Protein AF-B0BZK2-F1 (afdb_monomer_lite)

Organism: Acaryochloris marina (strain MBIC 11017) (NCBI:txid329726)

Structure (mmCIF, N/CA/C/O backbone):
data_AF-B0BZK2-F1
#
_entry.id   AF-B0BZK2-F1
#
loop_
_atom_site.group_PDB
_atom_site.id
_atom_site.type_symbol
_atom_site.label_atom_id
_atom_site.label_alt_id
_atom_site.label_comp_id
_atom_site.label_asym_id
_atom_site.label_entity_id
_atom_site.label_seq_id
_atom_site.pdbx_PDB_ins_code
_atom_site.Cartn_x
_atom_site.Cartn_y
_atom_site.Cartn_z
_atom_site.occupancy
_atom_site.B_iso_or_equiv
_atom_site.auth_seq_id
_atom_site.auth_comp_id
_atom_site.auth_asym_id
_atom_site.auth_atom_id
_atom_site.pdbx_PDB_model_num
ATOM 1 N N . MET A 1 1 ? -12.000 -16.983 17.838 1.00 42.66 1 MET A N 1
ATOM 2 C CA . MET A 1 1 ? -11.966 -15.871 16.867 1.00 42.66 1 MET A CA 1
ATOM 3 C C . MET A 1 1 ? -10.852 -14.934 17.289 1.00 42.66 1 MET A C 1
ATOM 5 O O . MET A 1 1 ? -10.837 -14.593 18.468 1.00 42.66 1 MET A O 1
ATOM 9 N N . PRO A 1 2 ? -9.896 -14.588 16.415 1.00 45.31 2 PRO A N 1
ATOM 10 C CA . PRO A 1 2 ? -8.869 -13.622 16.779 1.00 45.31 2 PRO A CA 1
ATOM 11 C C . PRO A 1 2 ? -9.516 -12.265 17.078 1.00 45.31 2 PRO A C 1
ATOM 13 O O . PRO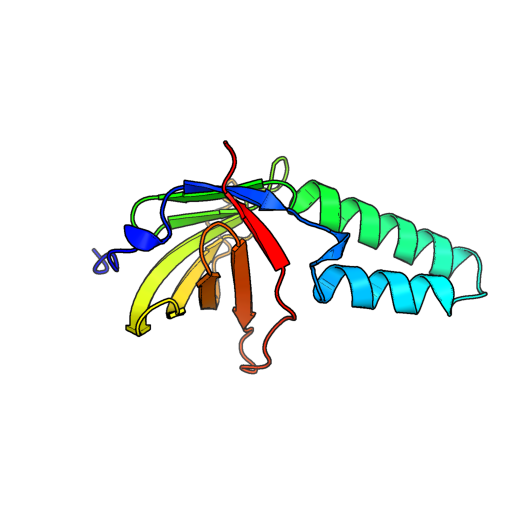 A 1 2 ? -10.497 -11.883 16.436 1.00 45.31 2 PRO A O 1
ATOM 16 N N . SER A 1 3 ? -9.025 -11.576 18.108 1.00 45.91 3 SER A N 1
ATOM 17 C CA . SER A 1 3 ? -9.553 -10.276 18.517 1.00 45.91 3 SER A CA 1
ATOM 18 C C . SER A 1 3 ? -9.327 -9.262 17.402 1.00 45.91 3 SER A C 1
ATOM 20 O O . SER A 1 3 ? -8.184 -8.963 17.073 1.00 45.91 3 SER A O 1
ATOM 22 N N . LYS A 1 4 ? -10.401 -8.715 16.830 1.00 64.50 4 LYS A N 1
ATOM 23 C CA . LYS A 1 4 ? -10.282 -7.619 15.866 1.00 64.50 4 LYS A CA 1
ATOM 24 C C . LYS A 1 4 ? -9.699 -6.402 16.580 1.00 64.50 4 LYS A C 1
ATOM 26 O O . LYS A 1 4 ? -10.274 -5.928 17.561 1.00 64.50 4 LYS A O 1
ATOM 31 N N . VAL A 1 5 ? -8.565 -5.897 16.102 1.00 71.81 5 VAL A N 1
ATOM 32 C CA . VAL A 1 5 ? -8.079 -4.585 16.535 1.00 71.81 5 VAL A CA 1
ATOM 33 C C . VAL A 1 5 ? -9.045 -3.535 15.988 1.00 71.81 5 VAL A C 1
ATOM 35 O O . VAL A 1 5 ? -9.336 -3.530 14.795 1.00 71.81 5 VAL A O 1
ATOM 38 N N . SER A 1 6 ? -9.564 -2.658 16.851 1.00 78.88 6 SER A N 1
ATOM 39 C CA . SER A 1 6 ? -10.412 -1.549 16.401 1.00 78.88 6 SER A CA 1
ATOM 40 C C . SER A 1 6 ? -9.571 -0.548 15.611 1.00 78.88 6 SER A C 1
ATOM 42 O O . SER A 1 6 ? -8.710 0.121 16.181 1.00 78.88 6 SER A O 1
ATOM 44 N N . THR A 1 7 ? -9.822 -0.443 14.307 1.00 83.44 7 THR A N 1
ATOM 45 C CA . THR A 1 7 ? -9.170 0.513 13.402 1.00 83.44 7 THR A CA 1
ATOM 46 C C . THR A 1 7 ? -10.051 1.697 13.052 1.00 83.4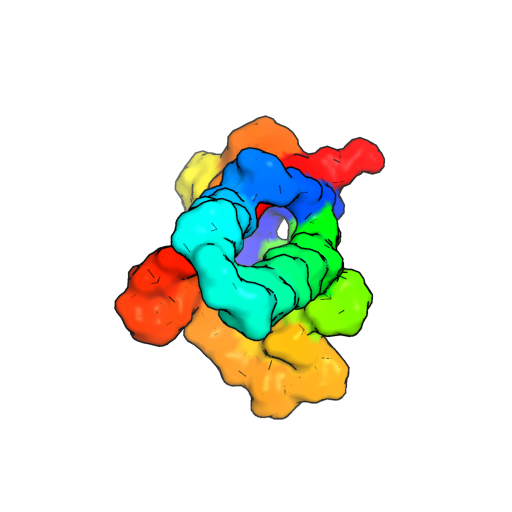4 7 THR A C 1
ATOM 48 O O . THR A 1 7 ? -9.755 2.371 12.082 1.00 83.44 7 THR A O 1
ATOM 51 N N . ALA A 1 8 ? -11.088 2.001 13.839 1.00 89.81 8 ALA A N 1
ATOM 52 C CA . ALA A 1 8 ? -12.116 2.981 13.474 1.00 89.81 8 ALA A CA 1
ATOM 53 C C . ALA A 1 8 ? -11.574 4.338 12.972 1.00 89.81 8 ALA A C 1
ATOM 55 O O . ALA A 1 8 ? -12.182 4.956 12.108 1.00 89.81 8 ALA A O 1
ATOM 56 N N . GLN A 1 9 ? -10.420 4.799 13.473 1.00 91.88 9 GLN A N 1
ATOM 57 C CA . GLN A 1 9 ? -9.791 6.039 12.993 1.00 91.88 9 GLN A CA 1
ATOM 58 C C . GLN A 1 9 ? -9.223 5.953 11.563 1.00 91.88 9 GLN A C 1
ATOM 60 O O . GLN A 1 9 ? -9.094 6.976 10.905 1.00 91.88 9 GLN A O 1
ATOM 65 N N . PHE A 1 10 ? -8.874 4.752 11.103 1.00 94.25 10 PHE A N 1
ATOM 66 C CA . PHE A 1 10 ? -8.369 4.441 9.764 1.00 94.25 10 PHE A CA 1
ATOM 67 C C . PHE A 1 10 ? -9.467 3.953 8.817 1.00 94.25 10 PHE A C 1
ATOM 69 O O . PHE A 1 10 ? -9.177 3.720 7.653 1.00 94.25 10 PHE A O 1
ATOM 76 N N . ASP A 1 11 ? -10.695 3.743 9.295 1.00 94.38 11 ASP A N 1
ATOM 77 C CA . ASP A 1 11 ? -11.759 3.206 8.452 1.00 94.38 11 ASP A CA 1
ATOM 78 C C . ASP A 1 11 ? -12.161 4.235 7.370 1.00 94.38 11 ASP A C 1
ATOM 80 O O . ASP A 1 11 ? -12.320 5.442 7.624 1.00 94.38 11 ASP A O 1
ATOM 84 N N . GLY A 1 12 ? -12.325 3.750 6.141 1.00 95.31 12 GLY A N 1
ATOM 85 C CA . GLY A 1 12 ? -12.628 4.567 4.972 1.00 95.31 12 GLY A CA 1
ATOM 86 C C . GLY A 1 12 ? -12.210 3.919 3.658 1.00 95.31 12 GLY A C 1
ATOM 87 O O . GLY A 1 12 ? -11.537 2.886 3.640 1.00 95.31 12 GLY A O 1
ATOM 88 N N . ASP A 1 13 ? -12.611 4.572 2.575 1.00 96.81 13 ASP A N 1
ATOM 89 C CA . ASP A 1 13 ? -12.144 4.291 1.224 1.00 96.81 13 ASP A CA 1
ATOM 90 C C . ASP A 1 13 ? -11.037 5.291 0.878 1.00 96.81 13 ASP A C 1
ATOM 92 O O . ASP A 1 13 ? -11.081 6.453 1.298 1.00 96.81 13 ASP A O 1
ATOM 96 N N . TYR A 1 14 ? -10.010 4.817 0.184 1.00 97.56 14 TYR A N 1
ATOM 97 C CA . TYR A 1 14 ? -8.806 5.572 -0.103 1.00 97.56 14 TYR A CA 1
ATOM 98 C C . TYR A 1 14 ? -8.353 5.354 -1.546 1.00 97.56 14 TYR A C 1
ATOM 100 O O . TYR A 1 14 ? -8.249 4.217 -2.012 1.00 97.56 14 TYR A O 1
ATOM 108 N N . ASP A 1 15 ? -7.995 6.447 -2.212 1.00 97.19 15 ASP A N 1
ATOM 109 C CA . ASP A 1 15 ? -7.426 6.452 -3.554 1.00 97.19 15 ASP A CA 1
ATOM 110 C C . ASP A 1 15 ? -5.908 6.590 -3.484 1.00 97.19 15 ASP A C 1
ATOM 112 O O . ASP A 1 15 ? -5.369 7.413 -2.733 1.00 97.19 15 ASP A O 1
ATOM 116 N N . LEU A 1 16 ? -5.208 5.781 -4.275 1.00 97.12 16 LEU A N 1
ATOM 117 C CA . LEU A 1 16 ? -3.760 5.859 -4.419 1.00 97.12 16 LEU A CA 1
ATOM 118 C C . LEU A 1 16 ? -3.348 7.240 -4.938 1.00 97.12 16 LEU A C 1
ATOM 120 O O . LEU A 1 16 ? -3.956 7.776 -5.862 1.00 97.12 16 LEU A O 1
ATOM 124 N N . VAL A 1 17 ? -2.258 7.772 -4.388 1.00 97.00 17 VAL A N 1
ATOM 125 C CA . VAL A 1 17 ? -1.595 8.991 -4.862 1.00 97.00 17 VAL A CA 1
ATOM 126 C C . VAL A 1 17 ? -0.204 8.608 -5.375 1.00 97.00 17 VAL A C 1
ATOM 128 O O . VAL A 1 17 ? 0.755 8.556 -4.590 1.00 97.00 17 VAL A O 1
ATOM 131 N N . PRO A 1 18 ? -0.069 8.264 -6.672 1.00 94.88 18 PRO A N 1
ATOM 132 C CA . PRO A 1 18 ? 1.177 7.746 -7.229 1.00 94.88 18 PRO A CA 1
ATOM 133 C C . PRO A 1 18 ? 2.378 8.668 -7.019 1.00 94.88 18 PRO A C 1
ATOM 135 O O . PRO A 1 18 ? 3.459 8.211 -6.651 1.00 94.88 18 PRO A O 1
ATOM 138 N N . GLU A 1 19 ? 2.178 9.970 -7.196 1.00 94.62 19 GLU A N 1
ATOM 139 C CA . GLU A 1 19 ? 3.200 11.007 -7.083 1.00 94.62 19 GLU A CA 1
ATOM 140 C C . GLU A 1 19 ? 3.721 11.210 -5.654 1.00 94.62 19 GLU A C 1
ATOM 142 O O . GLU A 1 19 ? 4.847 11.671 -5.470 1.00 94.62 19 GLU A O 1
ATOM 147 N N . GLU A 1 20 ? 2.935 10.839 -4.641 1.00 95.50 20 GLU A N 1
ATOM 148 C CA . GLU A 1 20 ? 3.344 10.906 -3.235 1.00 95.50 20 GLU A CA 1
ATOM 149 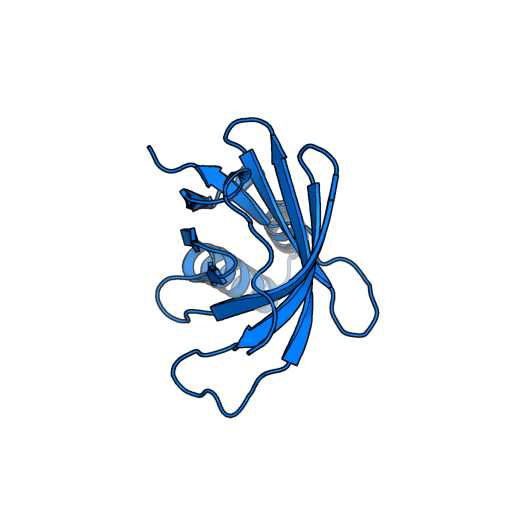C C . GLU A 1 20 ? 3.919 9.582 -2.725 1.00 95.50 20 GLU A C 1
ATOM 151 O O . GLU A 1 20 ? 4.451 9.552 -1.617 1.00 95.50 20 GLU 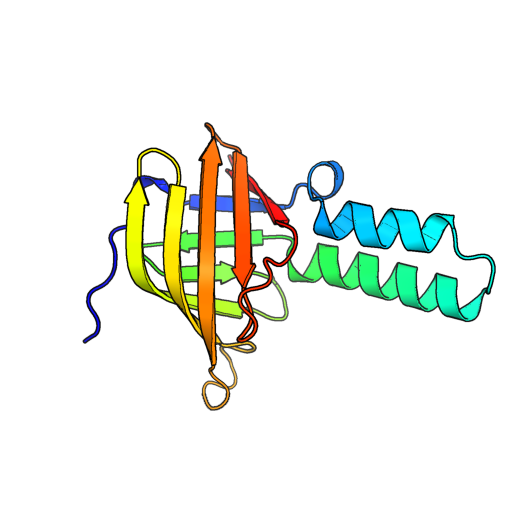A O 1
ATOM 156 N N . SER A 1 21 ? 3.815 8.497 -3.499 1.00 95.56 21 SER A N 1
ATOM 157 C CA . SER A 1 21 ? 4.152 7.137 -3.069 1.00 95.56 21 SER A CA 1
ATOM 158 C C . SER A 1 21 ? 5.634 6.803 -3.303 1.00 95.56 21 SER A C 1
ATOM 160 O O . SER A 1 21 ? 6.040 6.612 -4.456 1.00 95.56 21 SER A O 1
ATOM 162 N N . PRO A 1 22 ? 6.464 6.633 -2.248 1.00 93.62 22 PRO A N 1
ATOM 163 C CA . PRO A 1 22 ? 7.884 6.302 -2.406 1.00 93.62 22 PRO A CA 1
ATOM 164 C C . PRO A 1 22 ? 8.139 5.010 -3.192 1.00 93.62 22 PRO A C 1
ATOM 166 O O . PRO A 1 22 ? 9.077 4.946 -3.991 1.00 93.62 22 PRO A O 1
ATOM 169 N N . SER A 1 23 ? 7.276 3.999 -3.040 1.00 90.75 23 SER A N 1
ATOM 170 C CA . SER A 1 23 ? 7.370 2.744 -3.800 1.00 90.75 23 SER A CA 1
ATOM 171 C C . SER A 1 23 ? 7.281 2.959 -5.310 1.00 90.75 23 SER A C 1
ATOM 173 O O . SER A 1 23 ? 8.024 2.336 -6.070 1.00 90.75 23 SER A O 1
ATOM 175 N N . ILE A 1 24 ? 6.420 3.881 -5.744 1.00 94.00 24 ILE A N 1
ATOM 176 C CA . ILE A 1 24 ? 6.207 4.221 -7.156 1.00 94.00 24 ILE A CA 1
ATOM 177 C C . ILE A 1 24 ? 7.372 5.074 -7.657 1.00 94.00 24 ILE A C 1
ATOM 179 O O . ILE A 1 24 ? 7.979 4.754 -8.683 1.00 94.00 24 ILE A O 1
ATOM 183 N N . ALA A 1 25 ? 7.778 6.084 -6.881 1.00 94.44 25 ALA A N 1
ATOM 184 C CA . ALA A 1 25 ? 8.928 6.930 -7.198 1.00 94.44 25 ALA A CA 1
ATOM 185 C C . ALA A 1 25 ? 10.225 6.118 -7.390 1.00 94.44 25 ALA A C 1
ATOM 187 O O . ALA A 1 25 ? 11.038 6.424 -8.268 1.00 94.44 25 ALA A O 1
ATOM 188 N N . LYS A 1 26 ? 10.414 5.037 -6.621 1.00 93.12 26 LYS A N 1
ATOM 189 C CA . LYS A 1 26 ? 11.565 4.128 -6.746 1.00 93.12 26 LYS A CA 1
ATOM 190 C C . LYS A 1 26 ? 11.599 3.403 -8.092 1.00 93.12 26 LYS A C 1
ATOM 192 O O . LYS A 1 26 ? 12.680 3.235 -8.662 1.00 93.12 26 LYS A O 1
ATOM 197 N N . ILE A 1 27 ? 10.449 2.964 -8.604 1.00 93.12 27 ILE A N 1
ATOM 198 C CA . ILE A 1 27 ? 10.354 2.325 -9.926 1.00 93.12 27 ILE A CA 1
ATOM 199 C C . ILE A 1 27 ? 10.545 3.369 -11.024 1.00 93.12 27 ILE A C 1
ATOM 201 O O . ILE A 1 27 ? 11.348 3.135 -11.926 1.00 93.12 27 ILE A O 1
ATOM 205 N N . GLN A 1 28 ? 9.911 4.538 -10.902 1.00 95.00 28 GLN A N 1
ATOM 206 C CA . GLN A 1 28 ? 10.077 5.650 -11.842 1.00 95.00 28 GLN A CA 1
ATOM 207 C C . GLN A 1 28 ? 11.550 6.068 -11.975 1.00 95.00 28 GLN A C 1
ATOM 209 O O . GLN A 1 28 ? 12.085 6.132 -13.077 1.00 95.00 28 GLN A O 1
ATOM 214 N N . THR A 1 29 ? 12.260 6.224 -10.855 1.00 95.06 29 THR A N 1
ATOM 215 C CA . THR A 1 29 ? 13.695 6.560 -10.856 1.00 95.06 29 THR A CA 1
ATOM 216 C C . THR A 1 29 ? 14.527 5.513 -11.606 1.00 95.06 29 THR A C 1
ATOM 218 O O . THR A 1 29 ? 15.428 5.849 -12.377 1.00 95.06 29 THR A O 1
ATOM 221 N N . LYS A 1 30 ? 14.231 4.219 -11.409 1.00 94.81 30 LYS A N 1
ATOM 222 C CA . LYS A 1 30 ? 14.904 3.133 -12.141 1.00 94.81 30 LYS A CA 1
ATOM 223 C C . LYS A 1 30 ? 14.572 3.167 -13.629 1.00 94.81 30 LYS A C 1
ATOM 225 O O . LYS A 1 30 ? 15.451 2.890 -14.445 1.00 94.81 30 LYS A O 1
ATOM 230 N N . LEU A 1 31 ? 13.324 3.472 -13.972 1.00 94.75 31 LEU A N 1
ATOM 231 C CA . LEU A 1 31 ? 12.863 3.588 -15.347 1.00 94.75 31 LEU A CA 1
ATOM 232 C C . LEU A 1 31 ? 13.607 4.710 -16.081 1.00 94.75 31 LEU A C 1
ATOM 234 O O . LEU A 1 31 ? 14.139 4.479 -17.167 1.00 94.75 31 LEU A O 1
ATOM 238 N N . ASP A 1 32 ? 13.719 5.879 -15.457 1.00 94.88 32 ASP A N 1
ATOM 239 C CA . ASP A 1 32 ? 14.398 7.049 -16.021 1.00 94.88 32 ASP A CA 1
ATOM 240 C C . ASP A 1 32 ? 15.904 6.816 -16.204 1.00 94.88 32 ASP A C 1
ATOM 242 O O . ASP A 1 32 ? 16.490 7.244 -17.197 1.00 94.88 32 ASP A O 1
ATOM 246 N N . ALA A 1 33 ? 16.529 6.065 -15.293 1.00 96.31 33 ALA A N 1
ATOM 247 C CA . ALA A 1 33 ? 17.938 5.686 -15.391 1.00 96.31 33 ALA A CA 1
ATOM 248 C C . ALA A 1 33 ? 18.212 4.550 -16.403 1.00 96.31 33 ALA A C 1
ATOM 250 O O . ALA A 1 33 ? 19.369 4.285 -16.741 1.00 96.31 33 ALA A O 1
ATOM 251 N N . THR A 1 34 ? 17.182 3.840 -16.876 1.00 95.56 34 THR A N 1
ATOM 252 C CA . THR A 1 34 ? 17.346 2.652 -17.723 1.00 95.56 34 THR A CA 1
ATOM 253 C C . THR A 1 34 ? 17.354 3.010 -19.208 1.00 95.56 34 THR A C 1
ATOM 255 O O . THR A 1 34 ? 16.344 3.415 -19.777 1.00 95.56 34 THR A O 1
ATOM 258 N N . THR A 1 35 ? 18.480 2.748 -19.875 1.00 95.50 35 THR A N 1
ATOM 259 C CA . THR A 1 35 ? 18.657 2.968 -21.324 1.00 95.50 35 THR A CA 1
ATOM 260 C C . THR A 1 35 ? 18.377 1.730 -22.184 1.00 95.50 35 THR A C 1
ATOM 262 O O . THR A 1 35 ? 18.212 1.844 -23.395 1.00 95.50 35 THR A O 1
ATOM 265 N N . HIS A 1 36 ? 18.321 0.533 -21.588 1.00 96.75 36 HIS A N 1
ATOM 266 C CA . HIS A 1 36 ? 18.099 -0.717 -22.321 1.00 96.75 36 HIS A CA 1
ATOM 267 C C . HIS A 1 36 ? 16.603 -0.907 -22.657 1.00 96.75 36 HIS A C 1
ATOM 269 O O . HIS A 1 36 ? 15.822 -1.118 -21.724 1.00 96.75 36 HIS A O 1
ATOM 275 N N . PRO A 1 37 ? 16.190 -0.978 -23.942 1.00 95.19 37 PRO A N 1
ATOM 276 C CA . PRO A 1 37 ? 14.776 -0.935 -24.344 1.00 95.19 37 PRO A CA 1
ATOM 277 C C . PRO A 1 37 ? 13.885 -1.976 -23.659 1.00 95.19 37 PRO A C 1
ATOM 279 O O . PRO A 1 37 ? 12.915 -1.623 -23.004 1.00 95.19 37 PRO A O 1
ATOM 282 N N . LYS A 1 38 ? 14.276 -3.257 -23.685 1.00 95.62 38 LYS A N 1
ATOM 283 C CA . LYS A 1 38 ? 13.490 -4.328 -23.045 1.00 95.62 38 LYS A CA 1
ATOM 284 C C . LYS A 1 38 ? 13.355 -4.171 -21.524 1.00 95.62 38 LYS A C 1
ATOM 286 O O . LYS A 1 38 ? 12.346 -4.538 -20.939 1.00 95.62 38 LYS A O 1
ATOM 291 N N . LYS A 1 39 ? 14.388 -3.645 -20.855 1.00 94.38 39 LYS A N 1
ATOM 292 C CA . LYS A 1 39 ? 14.327 -3.416 -19.403 1.00 94.38 39 LYS A CA 1
ATOM 293 C C . LYS A 1 39 ? 13.411 -2.239 -19.094 1.00 94.38 39 LYS A C 1
ATOM 295 O O . LYS A 1 39 ? 12.698 -2.283 -18.102 1.00 94.38 39 LYS A O 1
ATOM 300 N N . ARG A 1 40 ? 13.435 -1.220 -19.954 1.00 96.50 40 ARG A N 1
ATOM 301 C CA . ARG A 1 40 ? 12.552 -0.065 -19.877 1.00 96.50 40 ARG A CA 1
ATOM 302 C C . ARG A 1 40 ? 11.083 -0.481 -20.013 1.00 96.50 40 ARG A C 1
ATOM 304 O O . ARG A 1 40 ? 10.307 -0.185 -19.119 1.00 96.50 40 ARG A O 1
ATOM 311 N N . GLU A 1 41 ? 10.750 -1.259 -21.041 1.00 96.19 41 GLU A N 1
ATOM 312 C CA . GLU A 1 41 ? 9.401 -1.806 -21.267 1.00 96.19 41 GLU A CA 1
ATOM 313 C C . GLU A 1 41 ? 8.898 -2.632 -20.069 1.00 96.19 41 GLU A C 1
ATOM 315 O O . GLU A 1 41 ? 7.767 -2.466 -19.609 1.00 96.19 41 GLU A O 1
ATOM 320 N N . ASN A 1 42 ? 9.762 -3.476 -19.495 1.00 94.44 42 ASN A N 1
ATOM 321 C CA . ASN A 1 42 ? 9.421 -4.239 -18.294 1.00 94.44 42 ASN A CA 1
ATOM 322 C C . ASN A 1 42 ? 9.139 -3.332 -17.083 1.00 94.44 42 ASN A C 1
ATOM 324 O O . ASN A 1 42 ? 8.233 -3.619 -16.306 1.00 94.44 42 ASN A O 1
ATOM 328 N N . LEU A 1 43 ? 9.915 -2.258 -16.901 1.00 95.25 43 LEU A N 1
ATOM 329 C CA . LEU A 1 43 ? 9.718 -1.303 -15.806 1.00 95.25 43 LEU A CA 1
ATOM 330 C C . LEU A 1 43 ? 8.451 -0.462 -16.002 1.00 95.25 43 LEU A C 1
ATOM 332 O O . LEU A 1 43 ? 7.748 -0.227 -15.027 1.00 95.25 43 LEU A O 1
ATOM 336 N N . GLU A 1 44 ? 8.133 -0.060 -17.236 1.00 96.50 44 GLU A N 1
ATOM 337 C CA . GLU A 1 44 ? 6.871 0.615 -17.584 1.00 96.50 44 GLU A CA 1
ATOM 338 C C . GLU A 1 44 ? 5.671 -0.293 -17.292 1.00 96.50 44 GLU A C 1
ATOM 340 O O . GLU A 1 44 ? 4.712 0.127 -16.648 1.00 96.50 44 GLU A O 1
ATOM 345 N N . THR A 1 45 ? 5.756 -1.565 -17.687 1.00 95.00 45 THR A N 1
ATOM 346 C CA . THR A 1 45 ? 4.715 -2.562 -17.404 1.00 95.00 45 THR A CA 1
ATOM 347 C C . THR A 1 45 ? 4.533 -2.762 -15.901 1.00 95.00 45 THR A C 1
ATOM 349 O O . THR A 1 45 ? 3.410 -2.725 -15.408 1.00 95.00 45 THR A O 1
ATOM 352 N N . LEU A 1 46 ? 5.633 -2.927 -15.159 1.00 93.44 46 LEU A N 1
ATOM 353 C CA . LEU A 1 46 ? 5.599 -3.087 -13.707 1.00 93.44 46 LEU A CA 1
ATOM 354 C C . LEU A 1 46 ? 5.000 -1.859 -13.009 1.00 93.44 46 LEU A C 1
ATOM 356 O O . LEU A 1 46 ? 4.205 -2.016 -12.089 1.00 93.44 46 LEU A O 1
ATOM 360 N N . LEU A 1 47 ? 5.371 -0.651 -13.441 1.00 94.88 47 LEU A N 1
ATOM 361 C CA . LEU A 1 47 ? 4.847 0.597 -12.892 1.00 94.88 47 LEU A CA 1
ATOM 362 C C . LEU A 1 47 ? 3.331 0.698 -13.091 1.00 94.88 47 LEU A C 1
ATOM 364 O O . LEU A 1 47 ? 2.608 0.978 -12.139 1.00 94.88 47 LEU A O 1
ATOM 368 N N . ASN A 1 48 ? 2.857 0.420 -14.307 1.00 93.88 48 ASN A N 1
ATOM 369 C CA . ASN A 1 48 ? 1.432 0.458 -14.626 1.00 93.88 48 ASN A CA 1
ATOM 370 C C . ASN A 1 48 ? 0.650 -0.590 -13.829 1.00 93.88 48 ASN A C 1
ATOM 372 O O . ASN A 1 48 ? -0.368 -0.257 -13.233 1.00 93.88 48 ASN A O 1
ATOM 376 N N . LEU A 1 49 ? 1.152 -1.828 -13.757 1.00 91.25 49 LEU A N 1
ATOM 377 C CA . LEU A 1 49 ? 0.540 -2.881 -12.941 1.00 91.25 49 LEU A CA 1
ATOM 378 C C . LEU A 1 49 ? 0.477 -2.478 -11.469 1.00 91.25 49 LEU A C 1
ATOM 380 O O . LEU A 1 49 ? -0.553 -2.637 -10.828 1.00 91.25 49 LEU A O 1
ATOM 384 N N . MET A 1 50 ? 1.555 -1.909 -10.932 1.00 91.25 50 MET A N 1
ATOM 385 C CA . MET A 1 50 ? 1.585 -1.476 -9.542 1.00 91.25 50 MET A CA 1
ATOM 386 C C . MET A 1 50 ? 0.568 -0.362 -9.260 1.00 91.25 50 MET A C 1
ATOM 388 O O . MET A 1 50 ? -0.057 -0.383 -8.206 1.00 91.25 50 MET A O 1
ATOM 392 N N . ILE A 1 51 ? 0.379 0.591 -10.174 1.00 93.56 51 ILE A N 1
ATOM 393 C CA . ILE A 1 51 ? -0.623 1.655 -10.012 1.00 93.56 51 ILE A CA 1
ATOM 394 C C . ILE A 1 51 ? -2.043 1.085 -10.100 1.00 93.56 51 ILE A C 1
ATOM 396 O O . ILE A 1 51 ? -2.865 1.376 -9.234 1.00 93.56 51 ILE A O 1
ATOM 400 N N . GLU A 1 52 ? -2.332 0.257 -11.104 1.00 91.19 52 GLU A N 1
ATOM 401 C CA . GLU A 1 52 ? -3.676 -0.293 -11.317 1.00 91.19 52 GLU A CA 1
ATOM 402 C C . GLU A 1 52 ? -4.092 -1.265 -10.200 1.00 91.19 52 GLU A C 1
ATOM 404 O O . GLU A 1 52 ? -5.180 -1.133 -9.631 1.00 91.19 52 GLU A O 1
ATOM 409 N N . GLU A 1 53 ? -3.206 -2.184 -9.807 1.00 89.69 53 GLU A N 1
ATOM 410 C CA . GLU A 1 53 ? -3.495 -3.182 -8.767 1.00 89.69 53 GLU A CA 1
ATOM 411 C C . GLU A 1 53 ? -3.494 -2.601 -7.350 1.00 89.69 53 GLU A C 1
ATOM 413 O O . GLU A 1 53 ? -3.928 -3.267 -6.420 1.00 89.69 53 GLU A O 1
ATOM 418 N N . ASN A 1 54 ? -3.047 -1.357 -7.153 1.00 92.44 54 ASN A N 1
ATOM 419 C CA . ASN A 1 54 ? -3.081 -0.690 -5.847 1.00 92.44 54 ASN A CA 1
ATOM 420 C C . ASN A 1 54 ? -3.929 0.582 -5.861 1.00 92.44 54 ASN A C 1
ATOM 422 O O . ASN A 1 54 ? -3.832 1.382 -4.938 1.00 92.44 54 ASN A O 1
ATOM 426 N N . LYS A 1 55 ? -4.750 0.790 -6.894 1.00 93.56 55 LYS A N 1
ATOM 427 C CA . LYS A 1 55 ? -5.488 2.041 -7.113 1.00 93.56 55 LYS A CA 1
ATOM 428 C C . LYS A 1 55 ? -6.423 2.418 -5.965 1.00 93.56 55 LYS A C 1
ATOM 430 O O . LYS A 1 55 ? -6.594 3.600 -5.683 1.00 93.56 55 LYS A O 1
ATOM 435 N N . VAL A 1 56 ? -7.025 1.413 -5.334 1.00 94.38 56 VAL A N 1
ATOM 436 C CA . VAL A 1 56 ? -8.024 1.575 -4.277 1.00 94.38 56 VAL A CA 1
ATOM 437 C C . VAL A 1 56 ? -7.607 0.761 -3.065 1.00 94.38 56 VAL A C 1
ATOM 439 O O . VAL A 1 56 ? -7.218 -0.403 -3.191 1.00 94.38 56 VAL A O 1
ATOM 442 N N . LEU A 1 57 ? -7.731 1.373 -1.893 1.00 96.44 57 LEU A N 1
ATOM 443 C CA . LEU A 1 57 ? -7.571 0.728 -0.602 1.00 96.44 57 LEU A CA 1
ATOM 444 C C . LEU A 1 57 ? -8.807 1.017 0.251 1.00 96.44 57 LEU A C 1
ATOM 446 O O . LEU A 1 57 ? -9.211 2.163 0.413 1.00 96.44 57 LEU A O 1
ATOM 450 N N . GLN A 1 58 ? -9.394 -0.020 0.834 1.00 96.00 58 GLN A N 1
ATOM 451 C CA . GLN A 1 58 ? -10.522 0.090 1.753 1.00 96.00 58 GLN A CA 1
ATOM 452 C C . GLN A 1 58 ? -10.136 -0.468 3.119 1.00 96.00 58 GLN A C 1
ATOM 454 O O . GLN A 1 58 ? -9.625 -1.583 3.213 1.00 96.00 58 GLN A O 1
ATOM 459 N N . ILE A 1 59 ? -10.428 0.272 4.188 1.00 95.00 59 ILE A N 1
ATOM 460 C CA . ILE A 1 59 ? -10.269 -0.201 5.567 1.00 95.00 59 ILE A CA 1
ATOM 461 C C . ILE A 1 59 ? -11.632 -0.223 6.245 1.00 95.00 59 ILE A C 1
ATOM 463 O O . ILE A 1 59 ? -12.309 0.801 6.331 1.00 95.00 59 ILE A O 1
ATOM 467 N N . GLN A 1 60 ? -12.030 -1.389 6.750 1.00 92.69 60 GLN A N 1
ATOM 468 C CA . GLN A 1 60 ? -13.264 -1.550 7.514 1.00 92.69 60 GLN A CA 1
ATOM 469 C C . GLN A 1 60 ? -13.069 -2.538 8.659 1.00 92.69 60 GLN A C 1
ATOM 471 O O . GLN A 1 60 ? -12.804 -3.721 8.435 1.00 92.69 60 GLN A O 1
ATOM 476 N N . SER A 1 61 ? -13.274 -2.086 9.901 1.00 89.19 61 SER A N 1
ATOM 477 C CA . SER A 1 61 ? -13.341 -2.972 11.075 1.00 89.19 61 SER A CA 1
ATOM 478 C C . SER A 1 61 ? -12.151 -3.941 11.204 1.00 89.19 61 SER A C 1
ATOM 480 O O . SER A 1 61 ? -12.333 -5.130 11.494 1.00 89.19 61 SER A O 1
ATOM 482 N N . GLY A 1 62 ? -10.934 -3.438 10.982 1.00 89.81 62 GLY A N 1
ATOM 483 C CA . GLY A 1 62 ? -9.693 -4.207 11.080 1.00 89.81 62 GLY A CA 1
ATOM 484 C C . GLY A 1 62 ? -9.387 -5.101 9.875 1.00 89.81 62 GLY A C 1
ATOM 485 O O . GLY A 1 62 ? -8.558 -6.000 9.993 1.00 89.81 62 GLY A O 1
ATOM 486 N N . ILE A 1 63 ? -10.051 -4.882 8.740 1.00 92.62 63 ILE A N 1
ATOM 487 C CA . ILE A 1 63 ? -9.761 -5.540 7.464 1.00 92.62 63 ILE A CA 1
ATOM 488 C C . ILE A 1 63 ? -9.322 -4.466 6.474 1.00 92.62 63 ILE A C 1
ATOM 490 O O . ILE A 1 63 ? -10.030 -3.474 6.305 1.00 92.62 63 ILE A O 1
ATOM 494 N N . ILE A 1 64 ? -8.173 -4.669 5.834 1.00 94.19 64 ILE A N 1
ATOM 495 C CA . ILE A 1 64 ? -7.694 -3.835 4.729 1.00 94.19 64 ILE A CA 1
ATOM 496 C C . ILE A 1 64 ? -7.882 -4.631 3.443 1.00 94.19 64 ILE A C 1
ATOM 498 O O . ILE A 1 64 ? -7.398 -5.757 3.356 1.00 94.19 64 ILE A O 1
ATOM 502 N N . ARG A 1 65 ? -8.554 -4.053 2.452 1.00 94.31 65 ARG A N 1
ATOM 503 C CA . ARG A 1 65 ? -8.636 -4.589 1.094 1.00 94.31 65 ARG A CA 1
ATOM 504 C C . ARG A 1 65 ? -7.903 -3.666 0.151 1.00 94.31 65 ARG A C 1
ATOM 506 O O . ARG A 1 65 ? -8.134 -2.461 0.184 1.00 94.31 65 ARG A O 1
ATOM 513 N N . LEU A 1 66 ? -7.022 -4.230 -0.656 1.00 92.88 66 LEU A N 1
ATOM 514 C CA . LEU A 1 66 ? -6.180 -3.490 -1.581 1.00 92.88 66 LEU A CA 1
ATOM 515 C C . LEU A 1 66 ? -6.346 -4.061 -2.982 1.00 92.88 66 LEU A C 1
ATOM 517 O O . LEU A 1 66 ? -6.263 -5.273 -3.168 1.00 92.88 66 LEU A O 1
ATOM 521 N N . GLY A 1 67 ? -6.557 -3.171 -3.944 1.00 89.12 67 GLY A N 1
ATOM 522 C CA . GLY A 1 67 ? -6.647 -3.515 -5.353 1.00 89.12 67 GLY A CA 1
ATOM 523 C C . GLY A 1 67 ? -8.063 -3.647 -5.889 1.00 89.12 67 GLY A C 1
ATOM 524 O O . GLY A 1 67 ? -9.060 -3.576 -5.167 1.00 89.12 67 GLY A O 1
ATOM 525 N N . THR A 1 68 ? -8.138 -3.764 -7.213 1.00 82.88 68 THR A N 1
ATOM 526 C CA . THR A 1 68 ? -9.396 -3.765 -7.969 1.00 82.88 68 THR A CA 1
ATOM 527 C C . THR A 1 68 ? -9.623 -5.098 -8.672 1.00 82.88 68 THR A C 1
ATOM 529 O O . THR A 1 68 ? -10.687 -5.690 -8.495 1.00 82.88 68 THR A O 1
ATOM 532 N N . THR A 1 69 ? -8.623 -5.583 -9.414 1.00 81.44 69 THR A N 1
ATOM 533 C CA . THR A 1 69 ? -8.661 -6.871 -10.119 1.00 81.44 69 THR A CA 1
ATOM 534 C C . THR A 1 69 ? -8.163 -7.994 -9.217 1.00 81.44 69 THR A C 1
ATOM 536 O O . THR A 1 69 ? -8.921 -8.917 -8.925 1.00 81.44 69 THR A O 1
ATOM 539 N N . LEU A 1 70 ? -6.917 -7.899 -8.741 1.00 82.31 70 LEU A N 1
ATOM 540 C CA . LEU A 1 70 ? -6.348 -8.814 -7.756 1.00 82.31 70 LEU A CA 1
ATOM 541 C C . LEU A 1 70 ? -6.540 -8.212 -6.367 1.00 82.31 70 LEU A C 1
ATOM 543 O O . LEU A 1 70 ? -5.737 -7.406 -5.894 1.00 82.31 70 LEU A O 1
ATOM 547 N N . GLN A 1 71 ? -7.660 -8.559 -5.734 1.00 87.50 71 GLN A N 1
ATOM 548 C CA . GLN A 1 71 ? -7.949 -8.083 -4.388 1.00 87.50 71 GLN A CA 1
ATOM 549 C C . GLN A 1 71 ? -7.133 -8.853 -3.359 1.00 87.50 71 GLN A C 1
ATOM 551 O O . GLN A 1 71 ? -7.319 -10.053 -3.164 1.00 87.50 71 GLN A O 1
ATOM 556 N N . GLN A 1 72 ? -6.292 -8.112 -2.652 1.00 90.62 72 GLN A N 1
ATOM 557 C CA . GLN A 1 72 ? -5.547 -8.589 -1.500 1.00 90.62 72 GLN A CA 1
ATOM 558 C C . GLN A 1 72 ? -6.296 -8.218 -0.222 1.00 90.62 72 GLN A C 1
ATOM 560 O O . GLN A 1 72 ? -6.811 -7.102 -0.103 1.00 90.62 72 GLN A O 1
ATOM 565 N N . GLU A 1 73 ? -6.321 -9.116 0.761 1.00 93.00 73 GLU A N 1
ATOM 566 C CA . GLU A 1 73 ? -6.913 -8.839 2.075 1.00 93.00 73 GLU A CA 1
ATOM 567 C C . GLU A 1 73 ? -5.875 -8.960 3.187 1.00 93.00 73 GLU A C 1
ATOM 569 O O . GLU A 1 73 ? -5.170 -9.959 3.287 1.00 93.00 73 GLU A O 1
ATOM 574 N N . PHE A 1 74 ? -5.824 -7.962 4.068 1.00 93.06 74 PHE A N 1
ATOM 575 C CA . PHE A 1 74 ? -5.038 -7.985 5.295 1.00 93.06 74 PHE A CA 1
ATOM 576 C C . PHE A 1 74 ? -5.987 -7.941 6.494 1.00 93.06 74 PHE A C 1
ATOM 578 O O . PHE A 1 74 ? -6.524 -6.893 6.863 1.00 93.06 74 PHE A O 1
ATOM 585 N N . SER A 1 75 ? -6.176 -9.094 7.129 1.00 92.81 75 SER A N 1
ATOM 586 C CA . SER A 1 75 ? -6.986 -9.251 8.336 1.00 92.81 75 SER A CA 1
ATOM 587 C C . SER A 1 75 ? -6.137 -9.000 9.585 1.00 92.81 75 SER A C 1
ATOM 589 O O . SER A 1 75 ? -5.329 -9.847 9.979 1.00 92.81 75 SER A O 1
ATOM 591 N N . LEU A 1 76 ? -6.312 -7.844 10.231 1.00 92.31 76 LEU A N 1
ATOM 592 C CA . LEU A 1 76 ? -5.490 -7.404 11.363 1.00 92.31 76 LEU A CA 1
ATOM 593 C C . LEU A 1 76 ? -5.774 -8.236 12.624 1.00 92.31 76 LEU A C 1
ATOM 595 O O . LEU A 1 76 ? -6.907 -8.312 13.095 1.00 92.31 76 LEU A O 1
ATOM 599 N N . GLN A 1 77 ? -4.730 -8.840 13.197 1.00 86.75 77 GLN A N 1
ATOM 600 C CA . GLN A 1 77 ? -4.849 -9.785 14.318 1.00 86.75 77 GLN A CA 1
ATOM 601 C C . GLN A 1 77 ? -4.448 -9.156 15.655 1.00 86.75 77 GLN A C 1
ATOM 603 O O . GLN A 1 77 ? -5.148 -9.289 16.651 1.00 86.75 77 GLN A O 1
ATOM 608 N N . ASN A 1 78 ? -3.290 -8.491 15.682 1.00 82.62 78 ASN A N 1
ATOM 609 C CA . ASN A 1 78 ? -2.663 -7.947 16.886 1.00 82.62 78 ASN A CA 1
ATOM 610 C C . ASN A 1 78 ? -1.870 -6.703 16.511 1.00 82.62 78 ASN A C 1
ATOM 612 O O . ASN A 1 78 ? -1.056 -6.762 15.596 1.00 82.62 78 ASN A O 1
ATOM 616 N N . GLY A 1 79 ? -2.019 -5.600 17.232 1.00 84.69 79 GLY A N 1
ATOM 617 C CA . GLY A 1 79 ? -1.219 -4.414 16.965 1.00 84.69 79 GLY A CA 1
ATOM 618 C C . GLY A 1 79 ? -1.390 -3.343 18.018 1.00 84.69 79 GLY A C 1
ATOM 619 O O . GLY A 1 79 ? -2.225 -3.449 18.915 1.00 84.69 79 GLY A O 1
ATOM 620 N N . LYS A 1 80 ? -0.554 -2.317 17.921 1.00 88.31 80 LYS A N 1
ATOM 621 C CA . LYS A 1 80 ? -0.591 -1.153 18.798 1.00 88.31 80 LYS A CA 1
ATOM 622 C C . LYS A 1 80 ? -0.984 0.058 17.975 1.00 88.31 80 LYS A C 1
ATOM 624 O O . LYS A 1 80 ? -0.432 0.278 16.900 1.00 88.31 80 LYS A O 1
ATOM 629 N N . ILE A 1 81 ? -1.918 0.834 18.511 1.00 88.88 81 ILE A N 1
ATOM 630 C CA . ILE A 1 81 ? -2.236 2.165 18.009 1.00 88.88 81 ILE A CA 1
ATOM 631 C C . ILE A 1 81 ? -1.538 3.172 18.917 1.00 88.88 81 ILE A C 1
ATOM 633 O O . ILE A 1 81 ? -1.658 3.109 20.139 1.00 88.88 81 ILE A O 1
ATOM 637 N N . THR A 1 82 ? -0.770 4.081 18.331 1.00 89.25 82 THR A N 1
ATOM 638 C CA . THR A 1 82 ? -0.132 5.200 19.028 1.00 89.25 82 THR A CA 1
ATOM 639 C C . THR A 1 82 ? -0.392 6.459 18.218 1.00 89.25 82 THR A C 1
ATOM 641 O O . THR A 1 82 ? 0.195 6.648 17.155 1.00 89.25 82 THR A O 1
ATOM 644 N N . ALA A 1 83 ? -1.307 7.298 18.714 1.00 89.06 83 ALA A N 1
ATOM 645 C CA . ALA A 1 83 ? -1.819 8.462 17.994 1.00 89.06 83 ALA A CA 1
ATOM 646 C C . ALA A 1 83 ? -2.300 8.084 16.575 1.00 89.06 83 ALA A C 1
ATOM 648 O O . ALA A 1 83 ? -3.225 7.286 16.427 1.00 89.06 83 ALA A O 1
ATOM 649 N N . SER A 1 84 ? -1.644 8.616 15.545 1.00 92.69 84 SER A N 1
ATOM 650 C CA . SER A 1 84 ? -1.939 8.411 14.125 1.00 92.69 84 SER A CA 1
ATOM 651 C C . SER A 1 84 ? -1.364 7.127 13.521 1.00 92.69 84 SER A C 1
ATOM 653 O O . SER A 1 84 ? -1.546 6.889 12.328 1.00 92.69 84 SER A O 1
ATOM 655 N N . VAL A 1 85 ? -0.640 6.311 14.291 1.00 93.69 85 VAL A N 1
ATOM 656 C CA . VAL A 1 85 ? 0.086 5.145 13.769 1.00 93.69 85 VAL A CA 1
ATOM 657 C C . VAL A 1 85 ? -0.501 3.854 14.318 1.00 93.69 85 VAL A C 1
ATOM 659 O O . VAL A 1 85 ? -0.621 3.691 15.531 1.00 93.69 85 VAL A O 1
ATOM 662 N N . PHE A 1 86 ? -0.811 2.914 13.431 1.00 93.12 86 PHE A N 1
ATOM 663 C CA . PHE A 1 86 ? -1.020 1.511 13.771 1.00 93.12 86 PHE A CA 1
ATOM 664 C C . PHE A 1 86 ? 0.180 0.698 13.296 1.00 93.12 86 PHE A C 1
ATOM 666 O O . PHE A 1 86 ? 0.652 0.885 12.178 1.00 93.12 86 PHE A O 1
ATOM 673 N N . GLN A 1 87 ? 0.648 -0.230 14.124 1.00 92.88 87 GLN A N 1
ATOM 674 C CA . GLN A 1 87 ? 1.621 -1.238 13.718 1.00 92.88 87 GLN A CA 1
ATOM 675 C C . GLN A 1 87 ? 1.257 -2.581 14.345 1.00 92.88 87 GLN A C 1
ATOM 677 O O . GLN A 1 87 ? 1.034 -2.671 15.558 1.00 92.88 87 GLN A O 1
ATOM 682 N N . GLY A 1 88 ? 1.199 -3.631 13.531 1.00 91.44 88 GLY A N 1
ATOM 683 C CA . GLY A 1 88 ? 0.712 -4.927 13.982 1.00 91.44 88 GLY A CA 1
ATOM 684 C C . GLY A 1 88 ? 0.893 -6.049 12.974 1.00 91.44 88 GLY A C 1
ATOM 685 O O . GLY A 1 88 ? 1.432 -5.848 11.894 1.00 91.44 88 GLY A O 1
ATOM 686 N N . LYS A 1 89 ? 0.450 -7.247 13.345 1.00 92.19 89 LYS A N 1
ATOM 687 C CA . LYS A 1 89 ? 0.388 -8.419 12.474 1.00 92.19 89 LYS A CA 1
ATOM 688 C C . LYS A 1 89 ? -0.952 -8.485 11.751 1.00 92.19 89 LYS A C 1
ATOM 690 O O . LYS A 1 89 ? -1.996 -8.208 12.352 1.00 92.19 89 LYS A O 1
ATOM 695 N N . ALA A 1 90 ? -0.908 -8.926 10.502 1.00 92.12 90 ALA A N 1
ATOM 696 C CA . ALA A 1 90 ? -2.070 -9.230 9.687 1.00 92.12 90 ALA A CA 1
ATOM 697 C C . ALA A 1 90 ? -1.919 -10.617 9.058 1.00 92.12 90 ALA A C 1
ATOM 699 O O . ALA A 1 90 ? -0.804 -11.035 8.748 1.00 92.12 90 ALA A O 1
ATOM 700 N N . VAL A 1 91 ? -3.038 -11.311 8.870 1.00 91.50 91 VAL A N 1
ATOM 701 C CA . VAL A 1 91 ? -3.106 -12.432 7.927 1.00 91.50 91 VAL A CA 1
ATOM 702 C C . VAL A 1 91 ? -3.347 -11.822 6.556 1.00 91.50 91 VAL A C 1
ATOM 704 O O . VAL A 1 91 ? -4.351 -11.134 6.373 1.00 91.50 91 VAL A O 1
ATOM 707 N N . TRP A 1 92 ? -2.397 -12.009 5.652 1.00 91.75 92 TRP A N 1
ATOM 708 C CA . TRP A 1 92 ? -2.447 -11.535 4.281 1.00 91.75 92 TRP A CA 1
ATOM 709 C C . TRP A 1 92 ? -2.869 -12.672 3.358 1.00 91.75 92 TRP A C 1
ATOM 711 O O . TRP A 1 92 ? -2.278 -13.750 3.398 1.00 91.75 92 TRP A O 1
ATOM 721 N N . HIS A 1 93 ? -3.887 -12.401 2.552 1.00 89.75 93 HIS A N 1
ATOM 722 C CA . HIS A 1 93 ? -4.316 -13.219 1.428 1.00 89.75 93 HIS A CA 1
ATOM 723 C C . HIS A 1 93 ? -3.934 -12.482 0.144 1.00 89.75 93 HIS A C 1
ATOM 725 O O . HIS A 1 93 ? -4.420 -11.370 -0.082 1.00 89.75 93 HIS A O 1
ATOM 731 N N . GLU A 1 94 ? -3.049 -13.081 -0.655 1.00 81.69 94 GLU A N 1
ATOM 732 C CA . GLU A 1 94 ? -2.602 -12.522 -1.940 1.00 81.69 94 GLU A CA 1
ATOM 733 C C . GLU A 1 94 ? -3.734 -12.544 -2.979 1.00 81.69 94 GLU A C 1
ATOM 735 O O . GLU A 1 94 ? -3.889 -11.595 -3.744 1.00 81.69 94 GLU A O 1
ATOM 740 N N . ASP A 1 95 ? -4.577 -13.579 -2.930 1.00 78.94 95 ASP A N 1
ATOM 741 C CA . ASP A 1 95 ? -5.824 -13.684 -3.683 1.00 78.94 95 ASP A CA 1
ATOM 742 C C . ASP A 1 95 ? -6.947 -14.168 -2.754 1.00 78.94 95 ASP A C 1
ATOM 744 O O . ASP A 1 95 ? -6.929 -15.290 -2.246 1.00 78.94 95 ASP A O 1
ATOM 748 N N . ILE A 1 96 ? -7.958 -13.326 -2.524 1.00 70.50 96 ILE A N 1
ATOM 749 C CA . ILE A 1 96 ? -9.139 -13.694 -1.721 1.00 70.50 96 ILE A CA 1
ATOM 750 C C . ILE A 1 96 ? -9.918 -14.862 -2.368 1.00 70.50 96 ILE A C 1
ATOM 752 O O . ILE A 1 96 ? -10.639 -15.586 -1.675 1.00 70.50 96 ILE A O 1
ATOM 756 N N . GLY A 1 97 ? -9.782 -15.059 -3.683 1.00 69.19 97 GLY A N 1
ATOM 757 C CA . GLY A 1 97 ? -10.369 -16.166 -4.436 1.00 69.19 97 GLY A CA 1
ATOM 758 C C . GLY A 1 97 ? -9.703 -17.526 -4.195 1.00 69.19 97 GLY A C 1
ATOM 759 O O . GLY A 1 97 ? -10.372 -18.546 -4.379 1.00 69.19 97 GLY A O 1
ATOM 760 N N . ASP A 1 98 ? -8.448 -17.554 -3.729 1.00 68.69 98 ASP A N 1
ATOM 761 C CA . ASP A 1 98 ? -7.714 -18.770 -3.355 1.00 68.69 98 ASP A CA 1
ATOM 762 C C . ASP A 1 98 ? -7.184 -18.684 -1.906 1.00 68.69 98 ASP A C 1
ATOM 764 O O . ASP A 1 98 ? -6.005 -18.427 -1.654 1.00 68.69 98 ASP A O 1
ATOM 768 N N . PRO A 1 99 ? -8.048 -18.919 -0.899 1.00 57.28 99 PRO A 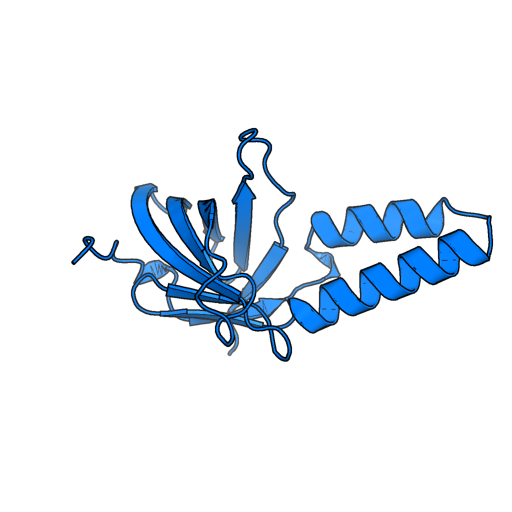N 1
ATOM 769 C CA . PRO A 1 99 ? -7.700 -18.748 0.512 1.00 57.28 99 PRO A CA 1
ATOM 770 C C . PRO A 1 99 ? -6.675 -19.769 1.040 1.00 57.28 99 PRO A C 1
ATOM 772 O O . PRO A 1 99 ? -6.330 -19.713 2.223 1.00 57.28 99 PRO A O 1
ATOM 775 N N . GLY A 1 100 ? -6.220 -20.717 0.209 1.00 62.47 100 GLY A N 1
ATOM 776 C CA . GLY A 1 100 ? -5.194 -21.697 0.563 1.00 62.47 100 GLY A CA 1
ATOM 777 C C . GLY A 1 100 ? -3.799 -21.093 0.740 1.00 62.47 100 GLY A C 1
ATOM 778 O O . GLY A 1 100 ? -2.992 -21.680 1.464 1.00 62.47 100 GLY A O 1
ATOM 779 N N . ASP A 1 101 ? -3.541 -19.924 0.146 1.00 77.81 101 ASP A N 1
ATOM 780 C CA . ASP A 1 101 ? -2.273 -19.204 0.262 1.00 77.81 101 ASP A CA 1
ATOM 781 C C . ASP A 1 101 ? -2.440 -17.967 1.155 1.00 77.81 101 ASP A C 1
ATOM 783 O O . ASP A 1 101 ? -3.001 -16.937 0.770 1.00 77.81 101 ASP A O 1
ATOM 787 N N . SER A 1 102 ? -2.029 -18.097 2.418 1.00 85.25 102 SER A N 1
ATOM 788 C CA . SER A 1 102 ? -2.068 -16.992 3.374 1.00 85.25 102 SER A CA 1
ATOM 789 C C . SER A 1 102 ? -0.772 -16.917 4.158 1.00 85.25 102 SER A C 1
ATOM 791 O O . SER A 1 102 ? -0.240 -17.933 4.609 1.00 85.25 102 SER A O 1
ATOM 793 N N . SER A 1 103 ? -0.292 -15.696 4.362 1.00 88.62 103 SER A N 1
ATOM 794 C CA . SER A 1 103 ? 0.958 -15.418 5.061 1.00 88.62 103 SER A CA 1
ATOM 795 C C . SER A 1 103 ? 0.734 -14.432 6.200 1.00 88.62 103 SER A C 1
ATOM 797 O O . SER A 1 103 ? -0.135 -13.564 6.141 1.00 88.62 103 SER A O 1
ATOM 799 N N . VAL A 1 104 ? 1.521 -14.539 7.272 1.00 89.69 104 VAL A N 1
ATOM 800 C CA . VAL A 1 104 ? 1.463 -13.569 8.374 1.00 89.69 104 VAL A CA 1
ATOM 801 C C . VAL A 1 104 ? 2.499 -12.481 8.139 1.00 89.69 104 VAL A C 1
ATOM 803 O O . VAL A 1 104 ? 3.695 -12.702 8.308 1.00 89.69 104 VAL A O 1
ATOM 806 N N . VAL A 1 105 ? 2.029 -11.275 7.839 1.00 90.56 105 VAL A N 1
ATOM 807 C CA . VAL A 1 105 ? 2.880 -10.100 7.607 1.00 90.56 1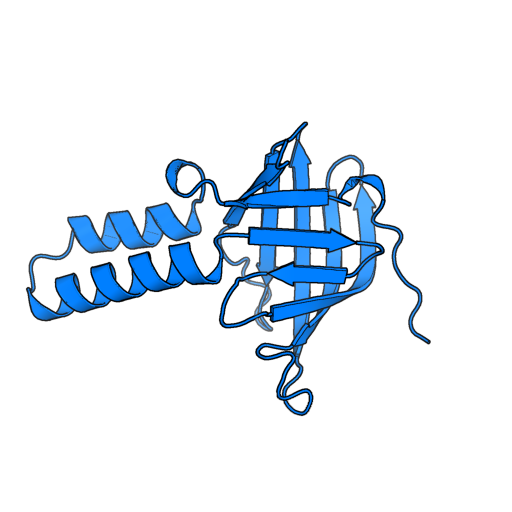05 VAL A CA 1
ATOM 808 C C . VAL A 1 105 ? 2.795 -9.126 8.776 1.00 90.56 105 VAL A C 1
ATOM 810 O O . VAL A 1 105 ? 1.847 -9.142 9.570 1.00 90.56 105 VAL A O 1
ATOM 813 N N . THR A 1 106 ? 3.793 -8.256 8.909 1.00 92.19 106 THR A N 1
ATOM 814 C CA . THR A 1 106 ? 3.628 -7.039 9.718 1.00 92.19 106 THR A CA 1
ATOM 815 C C . THR A 1 106 ? 3.073 -5.953 8.810 1.00 92.19 106 THR A C 1
ATOM 817 O O . THR A 1 106 ? 3.520 -5.827 7.680 1.00 92.19 106 THR A O 1
ATOM 820 N N . VAL A 1 107 ? 2.144 -5.139 9.293 1.00 93.44 107 VAL A N 1
ATOM 821 C CA . VAL A 1 107 ? 1.657 -3.956 8.581 1.00 93.44 107 VAL A CA 1
ATOM 822 C C . VAL A 1 107 ? 1.818 -2.717 9.446 1.00 93.44 107 VAL A C 1
ATOM 824 O O . VAL A 1 107 ? 1.808 -2.790 10.683 1.00 93.44 107 VAL A O 1
ATOM 827 N N . ARG A 1 108 ? 1.937 -1.569 8.789 1.00 94.31 108 ARG A N 1
ATOM 828 C CA . ARG A 1 108 ? 1.923 -0.255 9.411 1.00 94.31 108 ARG A CA 1
ATOM 829 C C . ARG A 1 108 ? 0.987 0.665 8.638 1.00 94.31 108 ARG A C 1
ATOM 831 O O . ARG A 1 108 ? 1.068 0.767 7.419 1.00 94.31 108 ARG A O 1
ATOM 838 N N . LEU A 1 109 ? 0.120 1.340 9.384 1.00 95.25 109 LEU A N 1
ATOM 839 C CA . LEU A 1 109 ? -0.718 2.426 8.891 1.00 95.25 109 LEU A CA 1
ATOM 840 C C . LEU A 1 109 ? -0.284 3.712 9.578 1.00 95.25 109 LEU A C 1
ATOM 842 O O . LEU A 1 109 ? -0.045 3.717 10.788 1.00 95.25 109 LEU A O 1
ATOM 846 N N . HIS A 1 110 ? -0.217 4.804 8.833 1.00 95.94 110 HIS A N 1
ATOM 847 C CA . HIS A 1 110 ? 0.034 6.125 9.388 1.00 95.94 110 HIS A CA 1
ATOM 848 C C . HIS A 1 110 ? -0.911 7.135 8.748 1.00 95.94 110 HIS A C 1
ATOM 850 O O . HIS A 1 110 ? -0.840 7.381 7.548 1.00 95.94 110 HIS A O 1
ATOM 856 N N . LEU A 1 111 ? -1.812 7.695 9.555 1.00 95.69 111 LEU A N 1
ATOM 857 C CA . LEU A 1 111 ? -2.856 8.603 9.094 1.00 95.69 111 LEU A CA 1
ATOM 858 C C . LEU A 1 111 ? -2.575 10.039 9.534 1.00 95.69 111 LEU A C 1
ATOM 860 O O . LEU A 1 111 ? -2.588 10.352 10.722 1.00 95.69 111 LEU A O 1
ATOM 864 N N . GLN A 1 112 ? -2.372 10.934 8.576 1.00 95.19 112 GLN A N 1
ATOM 865 C CA . GLN A 1 112 ? -2.235 12.366 8.816 1.00 95.19 112 GLN A CA 1
ATOM 866 C C . GLN A 1 112 ? -3.344 13.105 8.073 1.00 95.19 112 GLN A C 1
ATOM 868 O O . GLN A 1 112 ? -3.272 13.292 6.860 1.00 95.19 112 GLN A O 1
ATOM 873 N N . ASN A 1 113 ? -4.370 13.535 8.810 1.00 91.44 113 ASN A N 1
ATOM 874 C CA . ASN A 1 113 ? -5.608 14.076 8.246 1.00 91.44 113 ASN A CA 1
ATOM 875 C C . ASN A 1 113 ? -6.250 13.057 7.287 1.00 91.44 113 ASN A C 1
ATOM 877 O O . ASN A 1 113 ? -6.693 12.000 7.724 1.00 91.44 113 ASN A O 1
ATOM 881 N N . GLU A 1 114 ? -6.263 13.352 5.991 1.00 93.94 114 GLU A N 1
ATOM 882 C CA . GLU A 1 114 ? -6.812 12.487 4.943 1.00 93.94 114 GLU A CA 1
ATOM 883 C C . GLU A 1 114 ? -5.744 11.627 4.261 1.00 93.94 114 GLU A C 1
ATOM 885 O O . GLU A 1 114 ? -6.082 10.791 3.430 1.00 93.94 114 GLU A O 1
ATOM 890 N N . ARG A 1 115 ? -4.461 11.817 4.594 1.00 96.50 115 ARG A N 1
ATOM 891 C CA . ARG A 1 115 ? -3.335 11.113 3.977 1.00 96.50 115 ARG A CA 1
ATOM 892 C C . ARG A 1 115 ? -2.985 9.858 4.767 1.00 96.50 115 ARG A C 1
ATOM 894 O O . ARG A 1 115 ? -2.570 9.953 5.922 1.00 96.50 115 ARG A O 1
ATOM 901 N N . LEU A 1 116 ? -3.108 8.701 4.129 1.00 97.38 116 LEU A N 1
ATOM 902 C CA . LEU A 1 116 ? -2.794 7.393 4.689 1.00 97.38 116 LEU A CA 1
ATOM 903 C C . LEU A 1 116 ? -1.525 6.833 4.042 1.00 97.38 116 LEU A C 1
ATOM 905 O O . LEU A 1 116 ? -1.470 6.645 2.833 1.00 97.38 116 LEU A O 1
ATOM 909 N N . GLU A 1 117 ? -0.521 6.514 4.849 1.00 97.06 117 GLU A N 1
ATOM 910 C CA . GLU A 1 117 ? 0.604 5.682 4.420 1.00 97.06 117 GLU A CA 1
ATOM 911 C C . GLU A 1 117 ? 0.331 4.241 4.840 1.00 97.06 117 GLU A C 1
ATOM 913 O O . GLU A 1 117 ? 0.083 3.975 6.021 1.00 97.06 117 GLU A O 1
ATOM 918 N N . PHE A 1 118 ? 0.405 3.321 3.886 1.00 95.88 118 PHE A N 1
ATOM 919 C CA . PHE A 1 118 ? 0.311 1.888 4.123 1.00 95.88 118 PHE A CA 1
ATOM 920 C C . PHE A 1 118 ? 1.616 1.215 3.709 1.00 95.88 118 PHE A C 1
ATOM 922 O O . PHE A 1 118 ? 2.075 1.357 2.576 1.00 95.88 118 PHE A O 1
ATOM 929 N N . SER A 1 119 ? 2.208 0.467 4.634 1.00 93.81 119 SER A N 1
ATOM 930 C CA . SER A 1 119 ? 3.321 -0.430 4.348 1.00 93.81 119 SER A CA 1
ATOM 931 C C . SER A 1 119 ? 3.096 -1.787 4.998 1.00 93.81 119 SER A C 1
ATOM 933 O O . SER A 1 119 ? 2.454 -1.907 6.046 1.00 93.81 119 SER A O 1
ATOM 935 N N . PHE A 1 120 ? 3.665 -2.819 4.390 1.00 89.62 120 PHE A N 1
ATOM 936 C CA . PHE A 1 120 ? 3.807 -4.127 5.006 1.00 89.62 120 PHE A CA 1
ATOM 937 C C . PHE A 1 120 ? 5.283 -4.526 5.030 1.00 89.62 120 PHE A C 1
ATOM 939 O O . PHE A 1 120 ? 6.115 -3.948 4.336 1.00 89.62 120 PHE A O 1
ATOM 946 N N . TYR A 1 121 ? 5.620 -5.452 5.913 1.00 84.56 121 TYR A N 1
ATOM 947 C CA . TYR A 1 121 ? 6.966 -5.962 6.112 1.00 84.56 121 TYR A CA 1
ATOM 948 C C . TYR A 1 121 ? 6.896 -7.457 5.869 1.00 84.56 121 TYR A C 1
ATOM 950 O O . TYR A 1 121 ? 6.014 -8.132 6.420 1.00 84.56 121 TYR A O 1
ATOM 958 N N . ASP A 1 122 ? 7.826 -7.953 5.065 1.00 71.62 122 ASP A N 1
ATOM 959 C CA . ASP A 1 122 ? 8.005 -9.384 4.885 1.00 71.62 122 ASP A CA 1
ATOM 960 C C . ASP A 1 122 ? 8.640 -10.027 6.132 1.00 71.62 122 ASP A C 1
ATOM 962 O O . ASP A 1 122 ? 8.848 -9.402 7.182 1.00 71.62 122 ASP A O 1
ATOM 966 N N . GLU A 1 123 ? 8.948 -11.314 6.020 1.00 66.44 123 GLU A N 1
ATOM 967 C CA . GLU A 1 123 ? 9.551 -12.119 7.081 1.00 66.44 123 GLU A CA 1
ATOM 968 C C . GLU A 1 123 ? 10.924 -11.599 7.547 1.00 66.44 123 GLU A C 1
ATOM 970 O O . GLU A 1 123 ? 11.354 -11.916 8.659 1.00 66.44 123 GLU A O 1
ATOM 975 N N . THR A 1 124 ? 11.595 -10.760 6.748 1.00 71.25 124 THR A N 1
ATOM 976 C CA . THR A 1 124 ? 12.891 -10.153 7.085 1.00 71.25 124 THR A CA 1
ATOM 977 C C . THR A 1 124 ? 12.761 -8.903 7.965 1.00 71.25 124 THR A C 1
ATOM 979 O O . THR A 1 124 ? 13.759 -8.421 8.500 1.00 71.25 124 THR A O 1
ATOM 982 N N . ASN A 1 125 ? 11.533 -8.413 8.193 1.00 66.19 125 ASN A N 1
ATOM 983 C CA . ASN A 1 125 ? 11.223 -7.135 8.847 1.00 66.19 125 ASN A CA 1
ATOM 984 C C . ASN A 1 125 ? 11.819 -5.901 8.147 1.00 66.19 125 ASN A C 1
ATOM 986 O O . ASN A 1 125 ? 11.862 -4.824 8.752 1.00 66.19 125 ASN A O 1
ATOM 990 N N . GLU A 1 126 ? 12.236 -6.009 6.886 1.00 70.06 126 GLU A N 1
ATOM 991 C CA . GLU A 1 126 ? 12.510 -4.822 6.088 1.00 70.06 126 GLU A CA 1
ATOM 992 C C . GLU A 1 126 ? 11.176 -4.156 5.703 1.00 70.06 126 GLU A C 1
ATOM 994 O O . GLU A 1 126 ? 10.252 -4.831 5.237 1.00 70.06 126 GLU A O 1
ATOM 999 N N . PRO A 1 127 ? 11.006 -2.843 5.947 1.00 67.12 127 PRO A N 1
ATOM 1000 C CA . PRO A 1 127 ? 9.821 -2.141 5.481 1.00 67.12 127 PRO A CA 1
ATOM 1001 C C . PRO A 1 127 ? 9.810 -2.140 3.958 1.00 67.12 127 PRO A C 1
ATOM 1003 O O . PRO A 1 127 ? 10.744 -1.626 3.335 1.00 67.12 127 PRO A O 1
ATOM 1006 N N . PHE A 1 128 ? 8.711 -2.599 3.359 1.00 77.88 128 PHE A N 1
ATOM 1007 C CA . PHE A 1 128 ? 8.390 -2.093 2.036 1.00 77.88 128 PHE A CA 1
ATOM 1008 C C . PHE A 1 128 ? 8.193 -0.583 2.143 1.00 77.88 128 PHE A C 1
ATOM 1010 O O . PHE A 1 128 ? 7.634 -0.066 3.119 1.00 77.88 128 PHE A O 1
ATOM 1017 N N . GLU A 1 129 ? 8.688 0.123 1.131 1.00 87.25 129 GLU A N 1
ATOM 1018 C CA . GLU A 1 129 ? 8.389 1.537 0.960 1.00 87.25 129 GLU A CA 1
ATOM 1019 C C . GLU A 1 129 ? 6.855 1.720 0.988 1.00 87.25 129 GLU A C 1
ATOM 1021 O O . GLU A 1 129 ? 6.111 0.844 0.520 1.00 87.25 129 GLU A O 1
ATOM 1026 N N . PRO A 1 130 ? 6.337 2.799 1.592 1.00 93.31 130 PRO A N 1
ATOM 1027 C CA . PRO A 1 130 ? 4.901 2.948 1.732 1.00 93.31 130 PRO A CA 1
ATOM 1028 C C . PRO A 1 130 ? 4.238 3.245 0.385 1.00 93.31 130 PRO A C 1
ATOM 1030 O O . PRO A 1 130 ? 4.787 3.925 -0.485 1.00 93.31 130 PRO A O 1
ATOM 1033 N N . LEU A 1 131 ? 3.009 2.767 0.246 1.00 95.56 131 LEU A N 1
ATOM 1034 C CA . LEU A 1 131 ? 2.038 3.319 -0.685 1.00 95.56 131 LEU A CA 1
ATOM 1035 C C . LEU A 1 131 ? 1.278 4.434 0.033 1.00 95.56 131 LEU A C 1
ATOM 1037 O O . LEU A 1 131 ? 0.909 4.293 1.203 1.00 95.56 131 LEU A O 1
ATOM 1041 N N . VAL A 1 132 ? 1.083 5.554 -0.655 1.00 97.38 132 VAL A N 1
ATOM 1042 C CA . VAL A 1 132 ? 0.402 6.724 -0.105 1.00 97.38 132 VAL A CA 1
ATOM 1043 C C . VAL A 1 132 ? -0.961 6.846 -0.747 1.00 97.38 132 VAL A C 1
ATOM 1045 O O . VAL A 1 132 ? -1.086 6.857 -1.968 1.00 97.38 132 VAL A O 1
ATOM 1048 N N . PHE A 1 133 ? -1.971 6.979 0.097 1.00 97.62 133 PHE A N 1
ATOM 1049 C CA . PHE A 1 133 ? -3.353 7.123 -0.302 1.00 97.62 133 PHE A CA 1
ATOM 1050 C C . PHE A 1 133 ? -3.970 8.373 0.317 1.00 97.62 133 PHE A C 1
ATOM 1052 O O . PHE A 1 133 ? -3.504 8.881 1.344 1.00 97.62 133 PHE A O 1
ATOM 1059 N N . ARG A 1 134 ? -5.058 8.850 -0.281 1.00 97.44 134 ARG A N 1
ATOM 1060 C CA . ARG A 1 134 ? -5.909 9.902 0.274 1.00 97.44 134 ARG A CA 1
ATOM 1061 C C . ARG A 1 134 ? -7.329 9.399 0.418 1.00 97.44 134 ARG A C 1
ATOM 1063 O O . ARG A 1 134 ? -7.790 8.631 -0.416 1.00 97.44 134 ARG A O 1
ATOM 1070 N N . LYS A 1 135 ? -8.006 9.813 1.487 1.00 95.44 135 LYS A N 1
ATOM 1071 C CA . LYS A 1 135 ? -9.396 9.427 1.729 1.00 95.44 135 LYS A CA 1
ATOM 1072 C C . LYS A 1 135 ? -10.268 9.890 0.559 1.00 95.44 135 LYS A C 1
ATOM 1074 O O . LYS A 1 135 ? -10.238 11.069 0.207 1.00 95.44 135 LYS A O 1
ATOM 1079 N N . SER A 1 136 ? -11.007 8.962 -0.034 1.00 90.94 136 SER A N 1
ATOM 1080 C CA . SER A 1 136 ? -11.973 9.254 -1.087 1.00 90.94 136 SER A CA 1
ATOM 1081 C C . SER A 1 136 ? -13.099 10.112 -0.500 1.00 90.94 136 SER A C 1
ATOM 1083 O O . SER A 1 136 ? -13.537 9.878 0.631 1.00 90.94 136 SER A O 1
ATOM 1085 N N . SER A 1 137 ? -13.501 11.155 -1.231 1.00 70.56 137 SER A N 1
ATOM 1086 C CA . SER A 1 137 ? -14.569 12.088 -0.827 1.00 70.56 137 SER A CA 1
ATOM 1087 C C . SER A 1 137 ? -15.954 11.450 -0.858 1.00 70.56 137 SER A C 1
ATOM 1089 O O . SER A 1 137 ? -16.203 10.639 -1.776 1.00 70.56 137 SER A O 1
#

Foldseek 3Di:
DFDQDFPVVVAAKWFFDLVVFPLLVVLVVVLVVDPDVVVNVVSVVVSVCVCQQAGMWGDDRQWIWGGDPATKIWRFRDWDDDPQKIWGWTWIDRHPVDNVDTDIWIWMWGDDPQKIWIWIAPPVRDIDGTTIIGGDD

Secondary structure (DSSP, 8-state):
-PPPP--GGG-EEEEE-GGG-HHHHHHHHHHHH---HHHHHHHHHHHHHHHHHTSEEEEETTEEEE-SSS-EEEEEEEEEEETTEEEEEEEEES-TT-TT-EEEEEEEEEEETTEEEEEEE-TT-PBPPPEEEEE--

Sequence (137 aa):
MPSKVSTAQFDGDYDLVPEESPSIAKIQTKLDATTHPKKRENLETLLNLMIEENKVLQIQSGIIRLGTTLQQEFSLQNGKITASVFQGKAVWHEDIGDPGDSSVVTVRLHLQNERLEFSFYDETNEPFEPLVFRKSS

Radius of gyration: 15.51 Å; chains: 1; bounding box: 33×36×43 Å

pLDDT: mean 88.67, std 10.85, range [42.66, 97.62]